Protein AF-V2XZ63-F1 (afdb_monomer)

Structure (mmCIF, N/CA/C/O backbone):
data_AF-V2XZ63-F1
#
_entry.id   AF-V2XZ63-F1
#
loop_
_atom_site.group_PDB
_atom_site.id
_atom_site.type_symbol
_atom_site.label_atom_id
_atom_site.label_alt_id
_atom_site.label_comp_id
_atom_site.label_asym_id
_atom_site.label_entity_id
_atom_site.label_seq_id
_atom_site.pdbx_PDB_ins_code
_atom_site.Cartn_x
_atom_site.Cartn_y
_atom_site.Cartn_z
_atom_site.occupancy
_atom_site.B_iso_or_equiv
_atom_site.auth_seq_id
_atom_site.auth_comp_id
_atom_site.auth_asym_id
_atom_site.auth_atom_id
_atom_site.pdbx_PDB_model_num
ATOM 1 N N . MET A 1 1 ? 7.107 -0.826 15.458 1.00 58.53 1 MET A N 1
ATOM 2 C CA . MET A 1 1 ? 5.740 -1.398 15.351 1.00 58.53 1 MET A CA 1
ATOM 3 C C . MET A 1 1 ? 4.615 -0.369 15.221 1.00 58.53 1 MET A C 1
ATOM 5 O O . MET A 1 1 ? 3.781 -0.554 14.350 1.00 58.53 1 MET A O 1
ATOM 9 N N . LYS A 1 2 ? 4.575 0.732 15.992 1.00 79.88 2 LYS A N 1
ATOM 10 C CA . LYS A 1 2 ? 3.427 1.676 15.982 1.00 79.88 2 LYS A CA 1
ATOM 11 C C . LYS A 1 2 ? 3.066 2.281 14.608 1.00 79.88 2 LYS A C 1
ATOM 13 O O . LYS A 1 2 ? 1.902 2.572 14.365 1.00 79.88 2 LYS A O 1
ATOM 18 N N . LYS A 1 3 ? 4.043 2.467 13.710 1.00 85.44 3 LYS A N 1
ATOM 19 C CA . LYS A 1 3 ? 3.828 3.130 12.410 1.00 85.44 3 LYS A CA 1
ATOM 20 C C . LYS A 1 3 ? 3.112 2.253 11.378 1.00 85.44 3 LYS A C 1
ATOM 22 O O . LYS A 1 3 ? 2.242 2.754 10.682 1.00 85.44 3 LYS A O 1
ATOM 27 N N . ILE A 1 4 ? 3.437 0.959 11.328 1.00 89.75 4 ILE A N 1
ATOM 28 C CA . ILE A 1 4 ? 2.790 0.003 10.416 1.00 89.75 4 ILE A CA 1
ATOM 29 C C . ILE A 1 4 ? 1.318 -0.148 10.790 1.00 89.75 4 ILE A C 1
ATOM 31 O O . ILE A 1 4 ? 0.468 0.067 9.941 1.00 89.75 4 ILE A O 1
ATOM 35 N N . ASN A 1 5 ? 1.006 -0.395 12.067 1.00 91.12 5 ASN A N 1
ATOM 36 C CA . ASN A 1 5 ? -0.388 -0.515 12.513 1.00 91.12 5 ASN A CA 1
ATOM 37 C C . ASN A 1 5 ? -1.192 0.763 12.238 1.00 91.12 5 ASN A C 1
ATOM 39 O O . ASN A 1 5 ? -2.355 0.690 11.861 1.00 91.12 5 ASN A O 1
ATOM 43 N N . LYS A 1 6 ? -0.567 1.940 12.387 1.00 93.38 6 LYS A N 1
ATOM 44 C CA . LYS A 1 6 ? -1.209 3.210 12.035 1.00 93.38 6 LYS A CA 1
ATOM 45 C C . LYS A 1 6 ? -1.530 3.286 10.540 1.00 93.38 6 LYS A C 1
ATOM 47 O O . LYS A 1 6 ? -2.626 3.708 10.207 1.00 93.38 6 LYS A O 1
ATOM 52 N N . LEU A 1 7 ? -0.602 2.879 9.673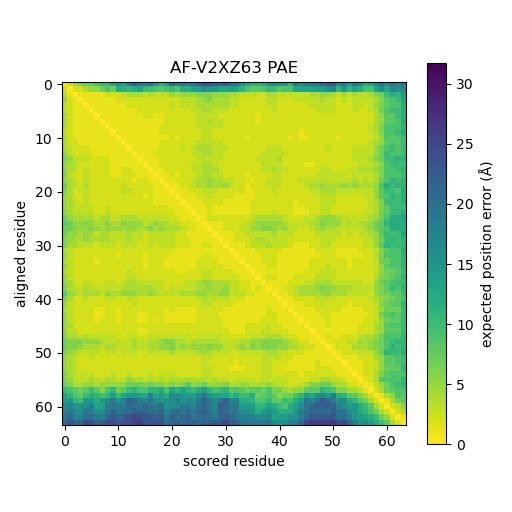 1.00 93.50 7 LEU A N 1
ATOM 53 C CA . LEU A 1 7 ? -0.827 2.843 8.226 1.00 93.50 7 LEU A CA 1
ATOM 54 C C . LEU A 1 7 ? -1.874 1.799 7.836 1.00 93.50 7 LEU A C 1
ATOM 56 O O . LEU A 1 7 ? -2.733 2.112 7.032 1.00 93.50 7 LEU A O 1
ATOM 60 N N . LEU A 1 8 ? -1.860 0.604 8.428 1.00 93.56 8 LEU A N 1
ATOM 61 C CA . LEU A 1 8 ? -2.866 -0.426 8.153 1.00 93.56 8 LEU A CA 1
ATOM 62 C C . LEU A 1 8 ? -4.275 0.051 8.518 1.00 93.56 8 LEU A C 1
ATOM 64 O O . LEU A 1 8 ? -5.168 -0.025 7.687 1.00 93.56 8 LEU A O 1
ATOM 68 N N . ASN A 1 9 ? -4.453 0.636 9.706 1.00 94.94 9 ASN A N 1
ATOM 69 C CA . ASN A 1 9 ? -5.738 1.216 10.113 1.00 94.94 9 ASN A CA 1
ATOM 70 C C . ASN A 1 9 ? -6.171 2.389 9.219 1.00 94.94 9 ASN A C 1
ATOM 72 O O . ASN A 1 9 ? -7.356 2.679 9.095 1.00 94.94 9 ASN A O 1
ATOM 76 N N . ASP A 1 10 ? -5.213 3.117 8.653 1.00 96.00 10 ASP A N 1
ATOM 77 C CA . ASP A 1 10 ? -5.483 4.236 7.758 1.00 96.00 10 ASP A CA 1
ATOM 78 C C . ASP A 1 10 ? -5.856 3.759 6.347 1.00 96.00 10 ASP A C 1
ATOM 80 O O . ASP A 1 10 ? -6.769 4.310 5.743 1.00 96.00 10 ASP A O 1
ATOM 84 N N . ILE A 1 11 ? -5.215 2.698 5.850 1.00 95.75 11 ILE A N 1
ATOM 85 C CA . ILE A 1 11 ? -5.590 2.012 4.607 1.00 95.75 11 ILE A CA 1
ATOM 86 C C . ILE A 1 11 ? -6.983 1.393 4.742 1.00 95.75 11 ILE A C 1
ATOM 88 O O . ILE A 1 11 ? -7.803 1.566 3.853 1.00 95.75 11 ILE A O 1
ATOM 92 N N . ASP A 1 12 ? -7.273 0.729 5.858 1.00 94.38 12 ASP A N 1
ATOM 93 C CA . ASP A 1 12 ? -8.582 0.125 6.129 1.00 94.38 12 ASP A CA 1
ATOM 94 C C . ASP A 1 12 ? -9.718 1.165 6.088 1.00 94.38 12 ASP A C 1
ATOM 96 O O . ASP A 1 12 ? -10.767 0.942 5.494 1.00 94.38 12 ASP A O 1
ATOM 100 N N . ARG A 1 13 ? -9.481 2.365 6.637 1.00 95.12 13 ARG A N 1
ATOM 101 C CA . ARG A 1 13 ? -10.491 3.438 6.692 1.00 95.12 13 ARG A CA 1
ATOM 102 C C . ARG A 1 13 ? -10.586 4.283 5.426 1.00 95.12 13 ARG A C 1
ATOM 104 O O . ARG A 1 13 ? -11.677 4.706 5.058 1.00 95.12 13 ARG A O 1
ATOM 111 N N . ASN A 1 14 ? -9.448 4.606 4.813 1.00 96.06 14 ASN A N 1
ATOM 112 C CA . ASN A 1 14 ? -9.352 5.596 3.732 1.00 96.06 14 ASN A CA 1
ATOM 113 C C . ASN A 1 14 ? -9.009 4.979 2.368 1.00 96.06 14 ASN A C 1
ATOM 115 O O . ASN A 1 14 ? -8.951 5.688 1.358 1.00 96.06 14 ASN A O 1
ATOM 119 N N . GLY A 1 15 ? -8.757 3.673 2.321 1.00 94.69 15 GLY A N 1
ATOM 120 C CA . GLY A 1 15 ? -8.382 2.942 1.122 1.00 94.69 15 GLY A CA 1
ATOM 121 C C . GLY A 1 15 ? -7.160 3.538 0.421 1.00 94.69 15 GLY A C 1
ATOM 122 O O . GLY A 1 15 ? -6.129 3.824 1.032 1.00 94.69 15 GLY A O 1
ATOM 123 N N . TYR A 1 16 ? -7.294 3.797 -0.880 1.00 95.19 16 TYR A N 1
ATOM 124 C CA . TYR A 1 16 ? -6.238 4.385 -1.716 1.00 95.19 16 TYR A CA 1
ATOM 125 C C . TYR A 1 16 ? -5.956 5.875 -1.444 1.00 95.19 16 TYR A C 1
ATOM 127 O O . TYR A 1 16 ? -5.050 6.445 -2.047 1.00 95.19 16 TYR A O 1
ATOM 135 N N . LYS A 1 17 ? -6.703 6.519 -0.536 1.00 94.62 17 LYS A N 1
ATOM 136 C CA . LYS A 1 17 ? -6.458 7.901 -0.078 1.00 94.62 17 LYS A CA 1
ATOM 137 C C . LYS A 1 17 ? -5.711 7.963 1.260 1.00 94.62 17 LYS A C 1
ATOM 139 O O . LYS A 1 17 ? -5.653 9.024 1.880 1.00 94.62 17 LYS A O 1
ATOM 144 N N . CYS A 1 18 ? -5.167 6.839 1.718 1.00 93.88 18 CYS A N 1
ATOM 145 C CA . CYS A 1 18 ? -4.370 6.767 2.934 1.00 93.88 18 CYS A CA 1
ATOM 146 C C . CYS A 1 18 ? -3.117 7.662 2.887 1.00 93.88 18 CYS A C 1
ATOM 148 O O . CYS A 1 18 ? -2.647 8.138 1.851 1.00 93.88 18 CYS A O 1
ATOM 1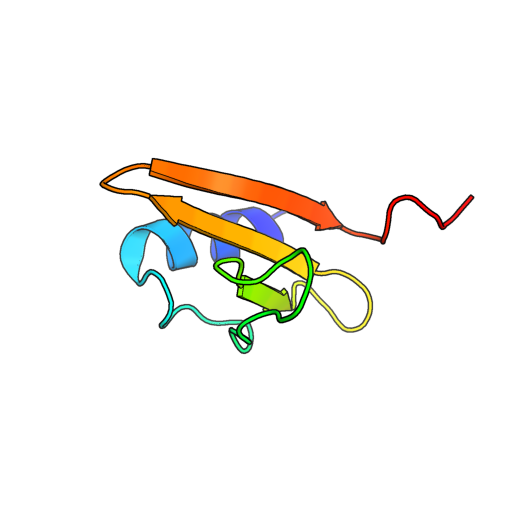50 N N . THR A 1 19 ? -2.565 7.906 4.064 1.00 92.94 19 THR A N 1
ATOM 151 C CA . THR A 1 19 ? -1.296 8.588 4.281 1.00 92.94 19 THR A CA 1
ATOM 152 C C . THR A 1 19 ? -0.113 7.722 3.837 1.00 92.94 19 THR A C 1
ATOM 154 O O . THR A 1 19 ? -0.232 6.541 3.529 1.00 92.94 19 THR A O 1
ATOM 157 N N . GLY A 1 20 ? 1.079 8.320 3.782 1.00 89.25 20 GLY A N 1
ATOM 158 C CA . GLY A 1 20 ? 2.281 7.601 3.350 1.00 89.25 20 GLY A CA 1
ATOM 159 C C . GLY A 1 20 ? 2.506 7.606 1.838 1.00 89.25 20 GLY A C 1
ATOM 160 O O . GLY A 1 20 ? 3.324 6.825 1.369 1.00 89.25 20 GLY A O 1
ATOM 161 N N . LYS A 1 21 ? 1.860 8.524 1.102 1.00 94.44 21 LYS A N 1
ATOM 162 C CA . LYS A 1 21 ? 2.023 8.717 -0.352 1.00 94.44 21 LYS A CA 1
ATOM 163 C C . LYS A 1 21 ? 1.704 7.428 -1.130 1.00 94.44 21 LYS A C 1
ATOM 165 O O . LYS A 1 21 ? 2.633 6.782 -1.608 1.00 94.44 21 LYS A O 1
ATOM 170 N N . PRO A 1 22 ? 0.419 7.041 -1.200 1.00 96.19 22 PRO A N 1
ATOM 171 C CA . PRO A 1 22 ? -0.016 5.884 -1.968 1.00 96.19 22 PRO A CA 1
ATOM 172 C C . PRO A 1 22 ? 0.307 6.085 -3.450 1.00 96.19 22 PRO A C 1
ATOM 174 O O . PRO A 1 22 ? -0.095 7.076 -4.058 1.00 96.19 22 PRO A O 1
ATOM 177 N N . GLU 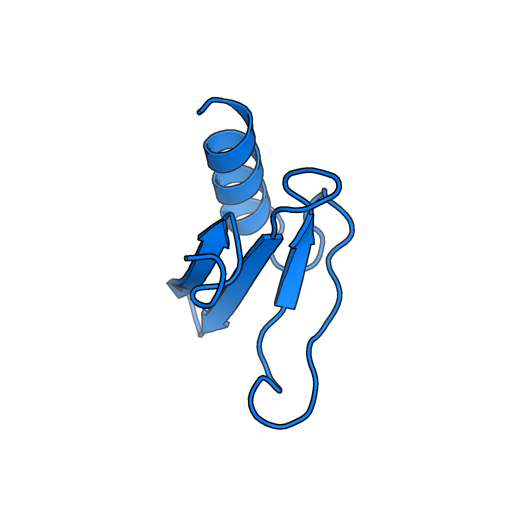A 1 23 ? 1.054 5.144 -4.015 1.00 96.50 23 GLU A N 1
ATOM 178 C CA . GLU A 1 23 ? 1.492 5.142 -5.410 1.00 96.50 23 GLU A CA 1
ATOM 179 C C . GLU A 1 23 ? 1.023 3.828 -6.070 1.00 96.50 23 GLU A C 1
ATOM 181 O O . GLU A 1 23 ? 1.332 2.750 -5.545 1.00 96.50 23 GLU A O 1
ATOM 186 N N . PRO A 1 24 ? 0.270 3.871 -7.187 1.00 96.75 24 PRO A N 1
ATOM 187 C CA . PRO A 1 24 ? -0.129 2.663 -7.903 1.00 96.75 24 PRO A CA 1
ATOM 188 C C . PRO A 1 24 ? 1.093 1.991 -8.539 1.00 96.75 24 PRO A C 1
ATOM 190 O O . PRO A 1 24 ? 1.974 2.659 -9.086 1.00 96.75 24 PRO A O 1
ATOM 193 N N . LEU A 1 25 ? 1.141 0.662 -8.483 1.00 96.19 25 LEU A N 1
ATOM 194 C CA . LEU A 1 25 ? 2.194 -0.136 -9.104 1.00 96.19 25 LEU A CA 1
ATOM 195 C C . LEU A 1 25 ? 1.805 -0.561 -10.526 1.00 96.19 25 LEU A C 1
ATOM 197 O O . LEU A 1 25 ? 0.632 -0.597 -10.900 1.00 96.19 25 LEU A O 1
ATOM 201 N N . SER A 1 26 ? 2.816 -0.873 -11.335 1.00 94.00 26 SER A N 1
ATOM 202 C CA . SER A 1 26 ? 2.673 -1.241 -12.745 1.00 94.00 26 SER A CA 1
ATOM 203 C C . SER A 1 26 ? 3.312 -2.600 -13.059 1.00 94.00 26 SER A C 1
ATOM 205 O O . SER A 1 26 ? 4.009 -3.196 -12.232 1.00 94.00 26 SER A O 1
ATOM 207 N N . GLY A 1 27 ? 3.060 -3.113 -14.267 1.00 93.94 27 GLY A N 1
ATOM 208 C CA . GLY A 1 27 ? 3.585 -4.396 -14.733 1.00 93.94 27 GLY A CA 1
ATOM 209 C C . GLY A 1 27 ? 2.943 -5.571 -13.998 1.00 93.94 27 GLY A C 1
ATOM 210 O O . GLY A 1 27 ? 1.726 -5.640 -13.862 1.00 93.94 27 GLY A O 1
ATOM 211 N N . ASN A 1 28 ? 3.763 -6.483 -13.473 1.00 92.06 28 ASN A N 1
ATOM 212 C CA . ASN A 1 28 ? 3.283 -7.667 -12.745 1.00 92.06 28 ASN A CA 1
ATOM 213 C C . ASN A 1 28 ? 2.536 -7.333 -11.442 1.00 92.06 28 ASN A C 1
ATOM 215 O O . ASN A 1 28 ? 1.918 -8.214 -10.858 1.00 92.06 28 ASN A O 1
ATOM 219 N N . LEU A 1 29 ? 2.626 -6.084 -10.974 1.00 92.50 29 LEU A N 1
ATOM 220 C CA . LEU A 1 29 ? 1.955 -5.595 -9.771 1.00 92.50 29 LEU A CA 1
ATOM 221 C C . LEU A 1 29 ? 0.833 -4.602 -10.094 1.00 92.50 29 LEU A C 1
ATOM 223 O O . LEU A 1 29 ? 0.375 -3.889 -9.205 1.00 92.50 29 LEU A O 1
ATOM 227 N N . THR A 1 30 ? 0.380 -4.534 -11.348 1.00 94.75 30 THR A N 1
ATOM 228 C CA . THR A 1 30 ? -0.802 -3.745 -11.705 1.00 94.75 30 THR A CA 1
ATOM 229 C C . THR A 1 30 ? -1.997 -4.167 -10.846 1.00 94.75 30 THR A C 1
ATOM 231 O O . THR A 1 30 ? -2.304 -5.348 -10.728 1.00 94.75 30 THR A O 1
ATOM 234 N N . GLY A 1 31 ? -2.655 -3.182 -10.228 1.00 94.06 31 GLY A N 1
ATOM 235 C CA . GLY A 1 31 ? -3.736 -3.391 -9.255 1.00 94.06 31 GLY A CA 1
ATOM 236 C C . GLY A 1 31 ? -3.280 -3.295 -7.795 1.00 94.06 31 GLY A C 1
ATOM 237 O O . GLY A 1 31 ? -4.098 -3.008 -6.924 1.00 94.06 31 GLY A O 1
ATOM 238 N N . TYR A 1 32 ? -1.979 -3.430 -7.527 1.00 96.69 32 TYR A N 1
ATOM 239 C CA . TYR A 1 32 ? -1.400 -3.153 -6.216 1.00 96.69 32 TYR A CA 1
ATOM 240 C C . TYR A 1 32 ? -0.980 -1.690 -6.074 1.00 96.69 32 TYR A C 1
ATOM 242 O O . TYR A 1 32 ? -0.706 -0.978 -7.041 1.00 96.69 32 TYR A O 1
ATOM 250 N N . TRP A 1 33 ? -0.897 -1.262 -4.823 1.00 97.12 33 TRP A N 1
ATOM 251 C CA . TRP A 1 33 ? -0.495 0.064 -4.390 1.00 97.12 33 TRP A CA 1
ATOM 252 C C . TRP A 1 33 ? 0.609 -0.042 -3.351 1.00 97.12 33 TRP A C 1
ATOM 254 O O . TRP A 1 33 ? 0.652 -0.981 -2.559 1.00 97.12 33 TRP A O 1
ATOM 264 N N . SER A 1 34 ? 1.504 0.939 -3.353 1.00 95.62 34 SER A N 1
ATOM 265 C CA . SER A 1 34 ? 2.621 1.041 -2.421 1.00 95.62 34 SER A CA 1
ATOM 266 C C . SER A 1 34 ? 2.474 2.280 -1.549 1.00 95.62 34 SER A C 1
ATOM 268 O O . SER A 1 34 ? 2.266 3.375 -2.065 1.00 95.62 34 SER A O 1
ATOM 270 N N . VAL A 1 35 ? 2.620 2.129 -0.231 1.00 95.56 35 VAL A N 1
ATOM 271 C CA . VAL A 1 35 ? 2.736 3.256 0.711 1.00 95.56 35 VAL A CA 1
ATOM 272 C C . VAL A 1 35 ? 4.040 3.191 1.490 1.00 95.56 35 VAL A C 1
ATOM 274 O O . VAL A 1 35 ? 4.571 2.120 1.798 1.00 95.56 35 VAL A O 1
ATOM 277 N N . ARG A 1 36 ? 4.575 4.360 1.838 1.00 93.69 36 ARG A N 1
ATOM 278 C CA . ARG A 1 36 ? 5.849 4.511 2.544 1.00 93.69 36 ARG A CA 1
ATOM 279 C C . ARG A 1 36 ? 5.681 4.321 4.045 1.00 93.69 36 ARG A C 1
ATOM 281 O O . ARG A 1 36 ? 5.032 5.126 4.710 1.00 93.69 36 ARG A O 1
ATOM 288 N N . ILE A 1 37 ? 6.355 3.311 4.595 1.00 91.50 37 ILE A N 1
ATOM 289 C CA . ILE A 1 37 ? 6.547 3.194 6.048 1.00 91.50 37 ILE A CA 1
ATOM 290 C C . ILE A 1 37 ? 7.626 4.197 6.481 1.00 91.50 37 ILE A C 1
ATOM 292 O O . ILE A 1 37 ? 7.431 4.995 7.403 1.00 91.50 37 ILE A O 1
ATOM 296 N N . ASP A 1 38 ? 8.756 4.185 5.781 1.00 88.69 38 ASP A N 1
ATOM 297 C CA . ASP A 1 38 ? 9.888 5.102 5.932 1.00 88.69 38 ASP A CA 1
ATOM 298 C C . ASP A 1 38 ? 10.599 5.268 4.576 1.00 88.69 38 ASP A C 1
ATOM 300 O O . ASP A 1 38 ? 10.008 5.008 3.529 1.00 88.69 38 ASP A O 1
ATOM 304 N N . GLU A 1 39 ? 11.843 5.737 4.555 1.00 87.50 39 GLU A N 1
ATOM 305 C CA . GLU A 1 39 ? 12.595 5.935 3.312 1.00 87.50 39 GLU A CA 1
ATOM 306 C C . GLU A 1 39 ? 12.797 4.631 2.523 1.00 87.50 39 GLU A C 1
ATOM 308 O O . GLU A 1 39 ? 12.659 4.640 1.297 1.00 87.50 39 GLU A O 1
ATOM 313 N N . LYS A 1 40 ? 13.013 3.504 3.214 1.00 87.38 40 LYS A N 1
ATOM 314 C CA . LYS A 1 40 ? 13.414 2.212 2.631 1.00 87.38 40 LYS A CA 1
ATOM 315 C C . LYS A 1 40 ? 12.294 1.174 2.599 1.00 87.38 40 LYS A C 1
ATOM 317 O O . LYS A 1 40 ? 12.310 0.294 1.747 1.00 87.38 40 LYS A O 1
ATOM 322 N N . ASN A 1 41 ? 11.327 1.265 3.507 1.00 89.31 41 ASN A N 1
ATOM 323 C CA . ASN A 1 41 ? 10.301 0.243 3.696 1.00 89.31 41 ASN A CA 1
ATOM 324 C C . ASN A 1 41 ? 8.951 0.665 3.105 1.00 89.31 41 ASN A C 1
ATOM 326 O O . ASN A 1 41 ? 8.538 1.831 3.212 1.00 89.31 41 ASN A O 1
ATOM 330 N N . ARG A 1 42 ? 8.244 -0.291 2.495 1.00 92.81 42 ARG A N 1
ATOM 331 C CA . ARG A 1 42 ? 6.919 -0.087 1.891 1.00 92.81 42 ARG A CA 1
ATOM 332 C C . ARG A 1 42 ? 5.913 -1.123 2.389 1.00 92.81 42 ARG A C 1
ATOM 334 O O . ARG A 1 42 ? 6.297 -2.236 2.748 1.00 92.81 42 ARG A O 1
ATOM 341 N N . ILE A 1 43 ? 4.638 -0.741 2.391 1.00 94.75 43 ILE A N 1
ATOM 342 C CA . ILE A 1 43 ? 3.522 -1.692 2.390 1.00 94.75 43 ILE A CA 1
ATOM 343 C C . ILE A 1 43 ? 3.014 -1.761 0.959 1.00 94.75 43 ILE A C 1
ATOM 345 O O . ILE A 1 43 ? 2.688 -0.722 0.390 1.00 94.75 43 ILE A O 1
ATOM 349 N N . VAL A 1 44 ? 2.959 -2.966 0.401 1.00 95.69 44 VAL A N 1
ATOM 350 C CA . VAL A 1 44 ? 2.326 -3.240 -0.889 1.00 95.69 44 VAL A CA 1
ATOM 351 C C . VAL A 1 44 ? 1.002 -3.934 -0.619 1.00 95.69 44 VAL A C 1
ATOM 353 O O . VAL A 1 44 ? 0.988 -4.984 0.028 1.00 95.69 44 VAL A O 1
ATOM 356 N N . PHE A 1 45 ? -0.093 -3.347 -1.088 1.00 96.38 45 PHE A N 1
ATOM 357 C CA . PHE A 1 45 ? -1.443 -3.826 -0.814 1.00 96.38 45 PHE A CA 1
ATOM 358 C C . PHE A 1 45 ? -2.381 -3.647 -2.005 1.00 96.38 45 PHE A C 1
ATOM 360 O O . PHE A 1 45 ? -2.084 -2.887 -2.924 1.00 96.38 45 PHE A O 1
ATOM 367 N N . ARG A 1 46 ? -3.527 -4.320 -1.971 1.00 97.00 46 ARG A N 1
ATOM 368 C CA . ARG A 1 46 ? -4.686 -4.030 -2.825 1.00 97.00 46 ARG A CA 1
ATOM 369 C C . ARG A 1 46 ? -5.968 -4.191 -2.014 1.00 97.00 46 ARG A C 1
ATOM 371 O O . ARG A 1 46 ? -5.958 -4.850 -0.976 1.00 97.00 46 ARG A O 1
ATOM 378 N N . ILE A 1 47 ? -7.047 -3.578 -2.481 1.00 95.94 47 ILE A N 1
ATOM 379 C CA . ILE A 1 47 ? -8.381 -3.724 -1.893 1.00 95.94 47 ILE A CA 1
ATOM 380 C C . ILE A 1 47 ? -9.249 -4.444 -2.918 1.00 95.94 47 ILE A C 1
ATOM 382 O O . ILE A 1 47 ? -9.477 -3.912 -4.007 1.00 95.94 47 ILE A O 1
ATOM 386 N N . GLU A 1 48 ? -9.697 -5.648 -2.571 1.00 94.88 48 GLU A N 1
ATOM 387 C CA . GLU A 1 48 ? -10.604 -6.462 -3.384 1.00 94.88 48 GLU A CA 1
ATOM 388 C C . GLU A 1 48 ? -11.901 -6.715 -2.613 1.00 94.88 48 GLU A C 1
ATOM 390 O O . GLU A 1 48 ? -11.930 -7.447 -1.623 1.00 94.88 48 GLU A O 1
ATOM 395 N N . GLY A 1 49 ? -12.987 -6.078 -3.061 1.00 92.06 49 GLY A N 1
ATOM 396 C CA . GLY A 1 49 ? -14.233 -6.032 -2.295 1.00 92.06 49 GLY A CA 1
ATOM 397 C C . GLY A 1 49 ? -14.004 -5.370 -0.935 1.00 92.06 49 GLY A C 1
ATOM 398 O O . GLY A 1 49 ? -13.438 -4.280 -0.871 1.00 92.06 49 GLY A O 1
ATOM 399 N N . ASP A 1 50 ? -14.392 -6.066 0.131 1.00 90.81 50 ASP A N 1
ATOM 400 C CA . ASP A 1 50 ? -14.199 -5.626 1.520 1.00 90.81 50 ASP A CA 1
ATOM 401 C C . ASP A 1 50 ? -12.886 -6.144 2.139 1.00 90.81 50 ASP A C 1
ATOM 403 O O . ASP A 1 50 ? -12.654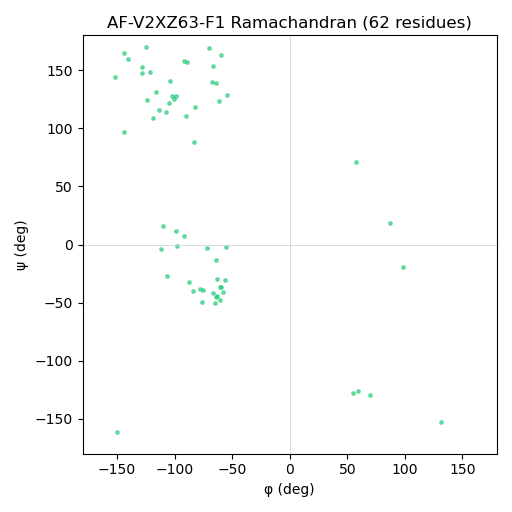 -5.989 3.337 1.00 90.81 50 ASP A O 1
ATOM 407 N N . ASN A 1 51 ? -12.014 -6.777 1.342 1.00 93.38 51 ASN A N 1
ATOM 408 C CA . ASN A 1 51 ? -10.764 -7.350 1.829 1.00 93.38 51 ASN A CA 1
ATOM 409 C C . ASN A 1 51 ? -9.563 -6.464 1.496 1.00 93.38 51 ASN A C 1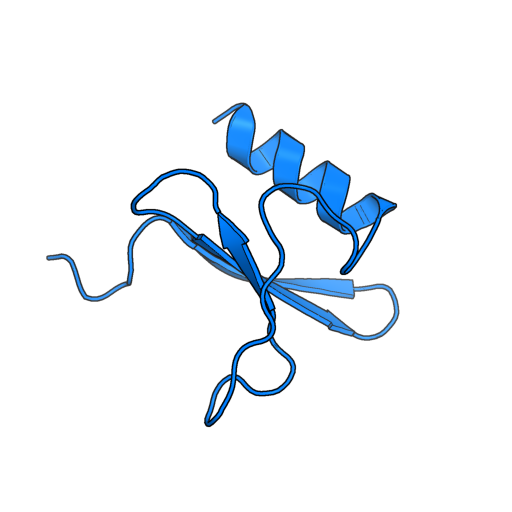
ATOM 411 O O . ASN A 1 51 ? -9.299 -6.137 0.336 1.00 93.38 51 ASN A O 1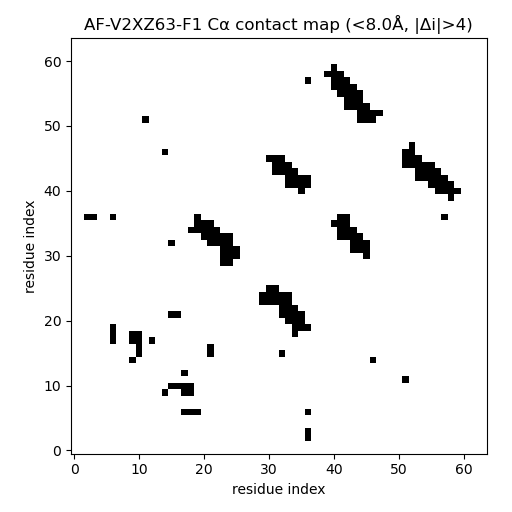
ATOM 415 N N . LEU A 1 52 ? -8.781 -6.150 2.528 1.00 94.81 52 LEU A N 1
ATOM 416 C CA . LEU A 1 52 ? -7.453 -5.564 2.399 1.00 94.81 52 LEU A CA 1
ATOM 417 C C . LEU A 1 52 ? -6.401 -6.676 2.314 1.00 94.81 52 LEU A C 1
ATOM 419 O O . LEU A 1 52 ? -6.100 -7.344 3.303 1.00 94.81 52 LEU A O 1
ATOM 423 N N . GLU A 1 53 ? -5.791 -6.838 1.144 1.00 95.31 53 GLU A N 1
ATOM 424 C CA . GLU A 1 53 ? -4.724 -7.812 0.933 1.00 95.31 53 GLU A CA 1
ATOM 425 C C . GLU A 1 53 ? -3.349 -7.154 1.017 1.00 95.31 53 GLU A C 1
ATOM 427 O O . GLU A 1 53 ? -3.068 -6.189 0.305 1.00 95.31 53 GLU A O 1
ATOM 432 N N . ILE A 1 54 ? -2.460 -7.707 1.847 1.00 94.19 54 ILE A N 1
ATOM 433 C CA . ILE A 1 54 ? -1.084 -7.226 2.014 1.00 94.19 54 ILE A CA 1
ATOM 434 C C . ILE A 1 54 ? -0.114 -8.210 1.358 1.00 94.19 54 ILE A C 1
ATOM 436 O O . ILE A 1 54 ? 0.058 -9.332 1.827 1.00 94.19 54 ILE A O 1
ATOM 440 N N . MET A 1 55 ? 0.567 -7.771 0.300 1.00 92.94 55 MET A N 1
ATOM 441 C CA . MET A 1 55 ? 1.560 -8.574 -0.423 1.00 92.94 55 MET A CA 1
ATOM 442 C C . MET A 1 55 ? 2.966 -8.446 0.178 1.00 92.94 55 MET A C 1
ATOM 444 O O . MET A 1 55 ? 3.765 -9.378 0.131 1.00 92.94 55 MET A O 1
ATOM 448 N N . GLN A 1 56 ? 3.293 -7.275 0.729 1.00 88.38 56 GLN A N 1
ATOM 449 C CA . GLN A 1 56 ? 4.584 -7.006 1.362 1.00 88.38 56 GLN A CA 1
ATOM 450 C C . GLN A 1 56 ? 4.438 -5.941 2.446 1.00 88.38 56 GLN A C 1
ATOM 4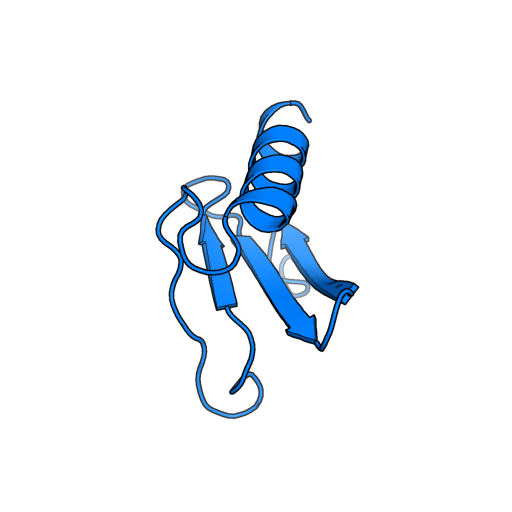52 O O . GLN A 1 56 ? 3.695 -4.978 2.283 1.00 88.38 56 GLN A O 1
ATOM 457 N N . CYS A 1 57 ? 5.191 -6.084 3.535 1.00 85.75 57 CYS A N 1
ATOM 458 C CA . CYS A 1 57 ? 5.296 -5.084 4.591 1.00 85.75 57 CYS A CA 1
ATOM 459 C C . CYS A 1 57 ? 6.734 -5.068 5.131 1.00 85.75 57 CYS A C 1
ATOM 461 O O . CYS A 1 57 ? 7.097 -5.907 5.952 1.00 85.75 57 CYS A O 1
ATOM 463 N N . GLY A 1 58 ? 7.573 -4.1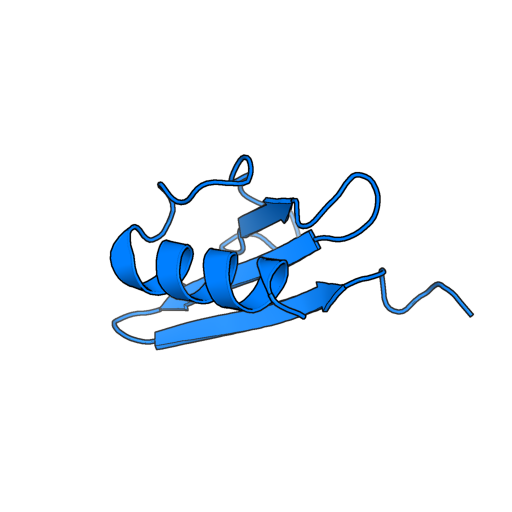47 4.639 1.00 81.50 58 GLY A N 1
ATOM 464 C CA . GLY A 1 58 ? 8.982 -4.034 5.048 1.00 81.50 58 GLY A CA 1
ATOM 465 C C . GLY A 1 58 ? 9.973 -3.922 3.886 1.00 81.50 58 GLY A C 1
ATOM 466 O O . GLY A 1 58 ? 9.632 -3.396 2.824 1.00 81.50 58 GLY A O 1
ATOM 467 N N . LYS A 1 59 ? 11.214 -4.378 4.114 1.00 68.81 59 LYS A N 1
ATOM 468 C CA . LYS A 1 59 ? 12.294 -4.409 3.115 1.00 68.81 59 LYS A CA 1
ATOM 469 C C . LYS A 1 59 ? 11.952 -5.409 2.005 1.00 68.81 59 LYS A C 1
ATOM 471 O O . LYS A 1 59 ? 11.212 -6.369 2.233 1.00 68.81 59 LYS A O 1
ATOM 476 N N . HIS A 1 60 ? 12.484 -5.193 0.802 1.00 55.53 60 HIS A N 1
ATOM 477 C CA . HIS A 1 60 ? 12.259 -6.117 -0.305 1.00 55.53 60 HIS A CA 1
ATOM 478 C C . HIS A 1 60 ? 12.877 -7.485 0.039 1.00 55.53 60 HIS A C 1
ATOM 480 O O . HIS A 1 60 ? 13.987 -7.530 0.564 1.00 55.53 60 HIS A O 1
ATOM 486 N N . TYR A 1 61 ? 12.202 -8.598 -0.278 1.00 50.22 61 TYR A N 1
ATOM 487 C CA . TYR A 1 61 ? 12.636 -9.981 0.031 1.00 50.22 61 TYR A CA 1
ATOM 488 C C . TYR A 1 61 ? 14.043 -10.364 -0.493 1.00 50.22 61 TYR A C 1
ATOM 490 O O . TYR A 1 61 ? 14.501 -11.480 -0.267 1.00 50.22 61 TYR A O 1
ATOM 498 N N . ARG A 1 62 ? 14.729 -9.465 -1.210 1.00 49.00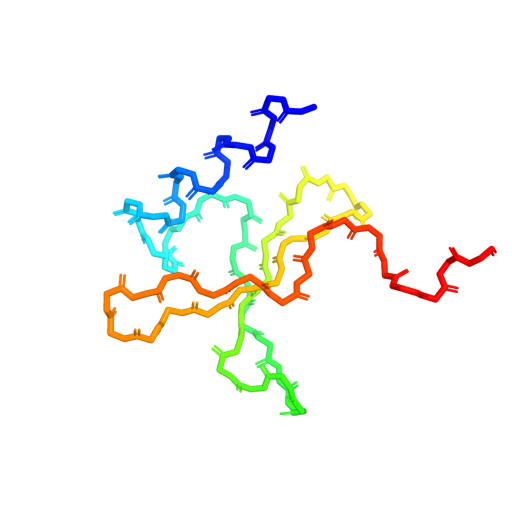 62 ARG A N 1
ATOM 499 C CA . ARG A 1 62 ? 16.072 -9.659 -1.773 1.00 49.00 62 ARG A CA 1
ATOM 500 C C . ARG A 1 62 ? 17.207 -9.069 -0.937 1.00 49.00 62 ARG A C 1
ATOM 502 O O . ARG A 1 62 ? 18.359 -9.226 -1.320 1.00 49.00 62 ARG A O 1
ATOM 509 N N . ASP A 1 63 ? 16.912 -8.419 0.180 1.00 49.03 63 ASP A N 1
ATOM 510 C CA . ASP A 1 63 ? 17.944 -7.998 1.121 1.00 49.03 63 ASP A CA 1
ATOM 511 C C . ASP A 1 63 ? 18.309 -9.165 2.047 1.00 49.03 63 ASP A C 1
ATOM 513 O O . ASP A 1 63 ? 17.711 -9.340 3.110 1.00 49.03 63 ASP A O 1
ATOM 517 N N . LYS A 1 64 ? 19.267 -9.980 1.600 1.00 44.75 64 LYS A N 1
ATOM 518 C CA . LYS A 1 64 ? 20.020 -10.909 2.445 1.00 44.75 64 LYS A CA 1
ATOM 519 C C . LYS A 1 64 ? 21.314 -10.239 2.893 1.00 44.75 64 LYS A C 1
ATOM 521 O O . LYS A 1 64 ? 21.901 -9.520 2.053 1.00 44.75 64 LYS A O 1
#

Sequence (64 aa):
MKKINKLLNDIDRNGYKCTGKPEPLSGNLTGYWSVRIDEKNRIVFRIEGDNLEIMQCGKHYRDK

pLDDT: mean 88.69, std 12.99, range [44.75, 97.12]

Secondary structure (DSSP, 8-state):
-HHHHHHHHHHHHHGGG-SS--EE--GGGTT-EEEESSSS-EEEEEEETTEEEEEEEES-TT--

Solvent-accessible surface area (backbone atoms only — not comparable to full-atom values): 3871 Å² total; per-residue (Å²): 115,73,66,59,57,52,48,51,57,33,32,74,74,47,46,86,70,26,76,45,67,58,41,80,41,65,77,100,40,54,80,31,32,35,26,45,76,52,98,78,26,34,38,32,31,36,74,59,88,96,42,80,44,75,82,43,80,43,68,66,95,79,77,124

Organism: NCBI:txid592026

Radius of gyration: 11.28 Å; Cα contacts (8 Å, |Δi|>4): 94; chains: 1; bounding box: 34×20×31 Å

Mean predicted aligned error: 4.52 Å

Foldseek 3Di:
DVLVVVQVVQCLVPPQPGPQPWDADDDPRHQWIWGHSDPAWIWIWHDDPNDIGTPDTTHDPPPD

InterPro domains:
  IPR009614 Toxin YoeB [PF06769] (2-61)
  IPR009614 Toxin YoeB [PTHR38039] (1-61)
  IPR009614 Toxin YoeB [TIGR02116] (2-61)
  IPR035093 Toxin-antitoxin system, RelE/ParE toxin domain superfamily [G3DSA:3.30.2310.20] (1-61)
  IPR035093 Toxin-antitoxin system, RelE/ParE toxin domain superfamily [SSF143011] (2-60)

Nearest PDB structures (foldseek):
  3oei-assembly4_O  TM=9.386E-01  e=3.928E-06  Mycobacterium tuberculosis
  7bwf-assembly1_C  TM=9.394E-01  e=5.362E-06  Staphylococcus aureus
  4v8x-assembly2_CY  TM=9.059E-01  e=2.242E-05  Escherichia coli K-12
  4lsy-assembly1_A  TM=8.616E-01  e=3.252E-03  Helicobacter pylori 26695
  4mmg-assembly2_B  TM=8.532E-01  e=7.301E-03  Escherichia coli K-12